Protein AF-A0A2N2JSJ0-F1 (afdb_monomer_lite)

Radius of gyration: 14.92 Å; chains: 1; bounding box: 38×20×43 Å

pLDDT: mean 91.21, std 7.81, range [44.56, 97.75]

Secondary structure (DSSP, 8-state):
--HHHHHHHHHHHHHHHHHHHHHHHHTT-HHHHHHHHHHHHHHHHHHHHHHHHHHTT-GGG--HHHHHHHHHHHHHHHHHHHHHHHHHH-

Sequence (90 aa):
PGGIAGFLLLHFPLLFFILYGLTLVSNQSPVGLIFSLLLCCGGLFAFSIHTYFLKKGRMEFNQPVSKYILKAILLVSVVQLSATIYMLVI

Structure (mmCIF, N/CA/C/O backbone):
data_AF-A0A2N2JSJ0-F1
#
_entry.id   AF-A0A2N2JSJ0-F1
#
loop_
_atom_site.group_PDB
_atom_site.id
_atom_site.type_symbol
_atom_site.label_atom_id
_atom_site.label_alt_id
_atom_site.label_comp_id
_atom_site.label_asym_id
_atom_site.label_entity_id
_atom_site.label_seq_id
_atom_site.pdbx_PDB_ins_code
_atom_site.Cartn_x
_atom_site.Cartn_y
_atom_site.Cartn_z
_atom_site.occupancy
_atom_site.B_iso_or_equiv
_atom_site.auth_seq_id
_atom_site.auth_comp_id
_atom_site.auth_asym_id
_atom_site.auth_atom_id
_atom_site.pdbx_PDB_model_num
ATOM 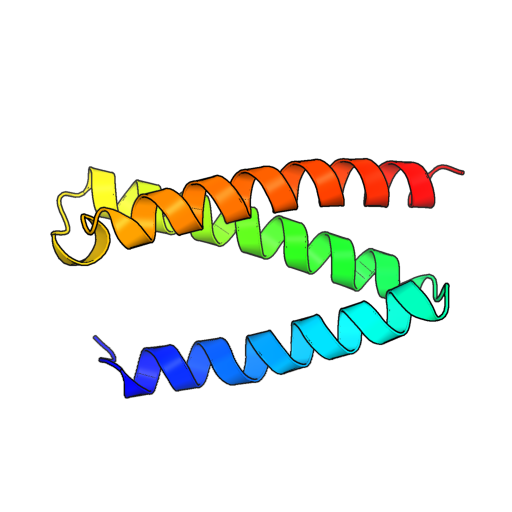1 N N . PRO A 1 1 ? 5.795 -10.999 -18.351 1.00 44.56 1 PRO A N 1
ATOM 2 C CA . PRO A 1 1 ? 4.976 -11.356 -19.534 1.00 44.56 1 PRO A CA 1
ATOM 3 C C . PRO A 1 1 ? 3.477 -11.321 -19.194 1.00 44.56 1 PRO A C 1
ATOM 5 O O . PRO A 1 1 ? 3.022 -12.094 -18.360 1.00 44.56 1 PRO A O 1
ATOM 8 N N . GLY A 1 2 ? 2.745 -10.371 -19.778 1.00 58.38 2 GLY A N 1
ATOM 9 C CA . GLY A 1 2 ? 1.315 -10.152 -19.512 1.00 58.38 2 GLY A CA 1
ATOM 10 C C . GLY A 1 2 ? 0.753 -8.902 -20.198 1.00 58.38 2 GLY A C 1
ATOM 11 O O . GLY A 1 2 ? -0.450 -8.815 -20.418 1.00 58.38 2 GLY A O 1
ATOM 12 N N . GLY A 1 3 ? 1.620 -7.959 -20.591 1.00 73.75 3 GLY A N 1
ATOM 13 C CA . GLY A 1 3 ? 1.207 -6.735 -21.279 1.00 73.75 3 GLY A CA 1
ATOM 14 C C . GLY A 1 3 ? 0.162 -5.941 -20.487 1.00 73.75 3 GLY A C 1
ATOM 15 O O . GLY A 1 3 ? 0.010 -6.113 -19.277 1.00 73.75 3 GLY A O 1
ATOM 16 N N . ILE A 1 4 ? -0.585 -5.087 -21.184 1.00 80.12 4 ILE A N 1
ATOM 17 C CA . ILE A 1 4 ? -1.668 -4.294 -20.584 1.00 80.12 4 ILE A CA 1
ATOM 18 C C . ILE A 1 4 ? -2.792 -5.209 -20.066 1.00 80.12 4 ILE A C 1
ATOM 20 O O . ILE A 1 4 ? -3.336 -4.964 -18.995 1.00 80.12 4 ILE A O 1
ATOM 24 N N . ALA A 1 5 ? -3.102 -6.301 -20.772 1.00 84.56 5 ALA A N 1
ATOM 25 C CA . ALA A 1 5 ? -4.186 -7.212 -20.401 1.00 84.56 5 ALA A CA 1
ATOM 26 C C . ALA A 1 5 ? -3.948 -7.900 -19.046 1.00 84.56 5 ALA A C 1
ATOM 28 O O . ALA A 1 5 ? -4.819 -7.870 -18.183 1.00 84.56 5 ALA A O 1
ATOM 29 N N . GLY A 1 6 ? -2.756 -8.462 -18.822 1.00 83.19 6 GLY A N 1
ATOM 30 C CA . GLY A 1 6 ? -2.394 -9.089 -17.548 1.00 83.19 6 GLY A CA 1
ATOM 31 C C . GLY A 1 6 ? -2.295 -8.081 -16.403 1.00 83.19 6 GLY A C 1
ATOM 32 O O . GLY A 1 6 ? -2.690 -8.389 -15.281 1.00 83.19 6 GLY A O 1
ATOM 33 N N . PHE A 1 7 ? -1.834 -6.858 -16.689 1.00 83.50 7 PHE A N 1
ATOM 34 C CA . PHE A 1 7 ? -1.866 -5.764 -15.719 1.00 83.50 7 PHE A CA 1
ATOM 35 C C . PHE A 1 7 ? -3.305 -5.471 -15.280 1.00 83.50 7 PHE A C 1
ATOM 37 O O . PHE A 1 7 ? -3.597 -5.512 -14.087 1.00 83.50 7 PHE A O 1
ATOM 44 N N . LEU A 1 8 ? -4.218 -5.243 -16.224 1.00 87.38 8 LEU A N 1
ATOM 45 C CA . LEU A 1 8 ? -5.618 -4.942 -15.921 1.00 87.38 8 LEU A CA 1
ATOM 46 C C . LEU A 1 8 ? -6.315 -6.110 -15.216 1.00 87.38 8 LEU A C 1
ATOM 48 O O . LEU A 1 8 ? -7.020 -5.887 -14.237 1.00 87.38 8 LEU A O 1
ATOM 52 N N . LEU A 1 9 ? -6.069 -7.348 -15.649 1.00 91.25 9 LEU A N 1
ATOM 53 C CA . LEU A 1 9 ? -6.668 -8.544 -15.053 1.00 91.25 9 LEU A CA 1
ATOM 54 C C . LEU A 1 9 ? -6.276 -8.722 -13.581 1.00 91.25 9 LEU A C 1
ATOM 56 O O . LEU A 1 9 ? -7.085 -9.200 -12.795 1.00 91.25 9 LEU A O 1
ATOM 60 N N . LEU A 1 10 ? -5.071 -8.296 -13.191 1.00 87.00 10 LEU A N 1
ATOM 61 C CA . LEU A 1 10 ? -4.650 -8.280 -11.790 1.00 87.00 10 LEU A CA 1
ATOM 62 C C . LEU A 1 10 ? -5.242 -7.085 -11.020 1.00 87.00 10 LEU A C 1
ATOM 64 O O . LEU A 1 10 ? -5.682 -7.231 -9.881 1.00 87.00 10 LEU A O 1
ATOM 68 N N . HIS A 1 11 ? -5.247 -5.895 -11.626 1.00 88.75 11 HIS A N 1
ATOM 69 C CA . HIS A 1 11 ? -5.575 -4.654 -10.918 1.00 88.75 11 HIS A CA 1
ATOM 70 C C . HIS A 1 11 ? -7.078 -4.411 -10.768 1.00 88.75 11 HIS A C 1
ATOM 72 O O . HIS A 1 11 ? -7.482 -3.849 -9.756 1.00 88.75 11 HIS A O 1
ATOM 78 N N . PHE A 1 12 ? -7.920 -4.835 -11.714 1.00 93.31 12 PHE A N 1
ATOM 79 C CA . PHE A 1 12 ? -9.372 -4.653 -11.599 1.00 93.31 12 PHE A CA 1
ATOM 80 C C . PHE A 1 12 ? -9.968 -5.396 -10.394 1.00 93.31 12 PHE A C 1
ATOM 82 O O . PHE A 1 12 ? -10.640 -4.750 -9.591 1.00 93.31 12 PHE A O 1
ATOM 89 N N . PRO A 1 13 ? -9.710 -6.703 -10.188 1.00 94.00 13 PRO A N 1
ATOM 90 C CA . PRO A 1 13 ? -10.161 -7.395 -8.981 1.00 94.00 13 PRO A CA 1
ATOM 91 C C . PRO A 1 13 ? -9.624 -6.747 -7.703 1.00 94.00 13 PRO A C 1
ATOM 93 O O . PRO A 1 13 ? -10.360 -6.601 -6.729 1.00 94.00 13 PRO A O 1
ATOM 96 N N . LEU A 1 14 ? -8.362 -6.304 -7.721 1.00 93.12 14 LEU A N 1
ATOM 97 C CA . LEU A 1 14 ? -7.753 -5.614 -6.588 1.00 93.12 14 LEU A CA 1
ATOM 98 C C . LEU A 1 14 ? -8.455 -4.282 -6.285 1.00 93.12 14 LEU A C 1
ATOM 10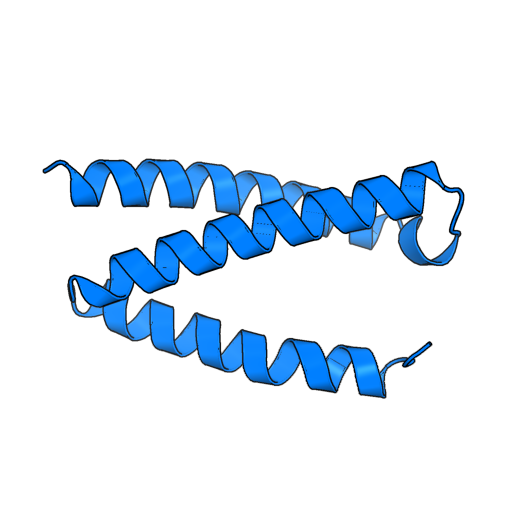0 O O . LEU A 1 14 ? -8.680 -3.963 -5.123 1.00 93.12 14 LEU A O 1
ATOM 104 N N . LEU A 1 15 ? -8.857 -3.529 -7.310 1.00 94.00 15 LEU A N 1
ATOM 105 C CA . LEU A 1 15 ? -9.629 -2.298 -7.152 1.00 94.00 15 LEU A CA 1
ATOM 106 C C . LEU A 1 15 ? -10.965 -2.574 -6.449 1.00 94.00 15 LEU A C 1
ATOM 108 O O . LEU A 1 15 ? -11.292 -1.894 -5.480 1.00 94.00 15 LEU A O 1
ATOM 112 N N . PHE A 1 16 ? -11.712 -3.596 -6.877 1.00 94.88 16 PHE A N 1
ATOM 113 C CA . PHE A 1 16 ? -12.960 -3.981 -6.208 1.00 94.88 16 PHE A CA 1
ATOM 114 C C . PHE A 1 16 ? -12.729 -4.434 -4.765 1.00 94.88 16 PHE A C 1
ATOM 116 O O . PHE A 1 16 ? -13.492 -4.054 -3.879 1.00 94.88 16 PHE A O 1
ATOM 123 N N . PHE A 1 17 ? -11.653 -5.182 -4.510 1.00 94.62 17 PHE A N 1
ATOM 124 C CA . PHE A 1 17 ? -11.256 -5.572 -3.159 1.00 94.62 17 PHE A CA 1
ATOM 125 C C . PHE A 1 17 ? -10.998 -4.350 -2.261 1.00 94.62 17 PHE A C 1
ATOM 127 O O . PHE A 1 17 ? -11.486 -4.299 -1.133 1.00 94.62 17 PHE A O 1
ATOM 134 N N . ILE A 1 18 ? -10.288 -3.339 -2.775 1.00 95.38 18 ILE A N 1
ATOM 135 C CA . ILE A 1 18 ? -10.005 -2.085 -2.060 1.00 95.38 18 ILE A CA 1
ATOM 136 C C . ILE A 1 18 ? -11.295 -1.315 -1.772 1.00 95.38 18 ILE A C 1
ATOM 138 O O . ILE A 1 18 ? -11.510 -0.882 -0.641 1.00 95.38 18 ILE A O 1
ATOM 142 N N . LEU A 1 19 ? -12.167 -1.163 -2.772 1.00 96.50 19 LEU A N 1
ATOM 143 C CA . LEU A 1 19 ? -13.434 -0.444 -2.619 1.00 96.50 19 LEU A CA 1
ATOM 144 C C . LEU A 1 19 ? -14.361 -1.137 -1.618 1.00 96.50 19 LEU A C 1
ATOM 146 O O . LEU A 1 19 ? -14.969 -0.474 -0.783 1.00 96.50 19 LEU A O 1
ATOM 150 N N . TYR A 1 20 ? -14.431 -2.466 -1.644 1.00 96.94 20 TYR A N 1
ATOM 151 C CA . TYR A 1 20 ? -15.186 -3.219 -0.650 1.00 96.94 20 TYR A CA 1
ATOM 152 C C . TYR A 1 20 ? -14.612 -3.027 0.761 1.00 96.94 20 TYR A C 1
ATOM 154 O O . TYR A 1 20 ? -15.355 -2.693 1.686 1.00 96.94 20 TYR A O 1
ATOM 162 N N . GLY A 1 21 ? -13.289 -3.129 0.922 1.00 96.12 21 GLY A N 1
ATOM 163 C CA . GLY A 1 21 ? -12.616 -2.838 2.190 1.00 96.12 21 GLY A CA 1
ATOM 164 C C . GLY A 1 21 ? -12.930 -1.433 2.718 1.00 96.12 21 GLY A C 1
ATOM 165 O O . GLY A 1 21 ? -13.236 -1.279 3.899 1.00 96.12 21 GLY A O 1
ATOM 166 N N . LEU A 1 22 ? -12.954 -0.425 1.840 1.00 96.25 22 LEU A N 1
ATOM 167 C CA . LEU A 1 22 ? -13.343 0.945 2.188 1.00 96.25 22 LEU A CA 1
ATOM 168 C C . LEU A 1 22 ? -14.768 1.013 2.757 1.00 96.25 22 LEU A C 1
ATOM 170 O O . LEU A 1 22 ? -14.976 1.673 3.774 1.00 96.25 22 LEU A O 1
ATOM 174 N N . THR A 1 23 ? -15.740 0.317 2.156 1.00 97.62 23 THR A N 1
ATOM 175 C CA . THR A 1 23 ? -17.116 0.297 2.690 1.00 97.62 23 THR A CA 1
ATOM 176 C C . THR A 1 23 ? -17.186 -0.316 4.091 1.00 97.62 23 THR A C 1
ATOM 178 O O . THR A 1 23 ? -17.888 0.208 4.954 1.00 97.62 23 THR A O 1
ATOM 181 N N . LEU A 1 24 ? -16.410 -1.372 4.361 1.00 96.25 24 LEU A N 1
ATOM 182 C CA . LEU A 1 24 ? -16.358 -2.011 5.680 1.00 96.25 24 LEU A CA 1
ATOM 183 C C . LEU A 1 24 ? -15.739 -1.097 6.741 1.00 96.25 24 LEU A C 1
ATOM 185 O O . LEU A 1 24 ? -16.269 -1.010 7.848 1.00 96.25 24 LEU A O 1
ATOM 189 N N . VAL A 1 25 ? -14.652 -0.399 6.398 1.00 95.75 25 VAL A N 1
ATOM 190 C CA . VAL A 1 25 ? -14.017 0.589 7.286 1.00 95.75 25 VAL A CA 1
ATOM 191 C C . VAL A 1 25 ? -14.968 1.755 7.558 1.00 95.75 25 VAL A C 1
ATOM 193 O O . VAL A 1 25 ? -15.130 2.154 8.708 1.00 95.75 25 VAL A O 1
ATOM 196 N N . SER A 1 26 ? -15.652 2.263 6.528 1.00 95.88 26 SER A N 1
ATOM 197 C CA . SER A 1 26 ? -16.618 3.361 6.672 1.00 95.88 26 SER A CA 1
ATOM 198 C C . SER A 1 26 ? -17.807 2.994 7.561 1.00 95.88 26 SER A C 1
ATOM 200 O O . SER A 1 26 ? -18.329 3.854 8.263 1.00 95.88 26 SER A O 1
ATOM 202 N N . ASN A 1 27 ? -18.225 1.728 7.550 1.00 95.38 27 ASN A N 1
ATOM 203 C CA . ASN A 1 27 ? -19.302 1.216 8.399 1.00 95.38 27 ASN A CA 1
ATOM 204 C C . ASN A 1 27 ? -18.828 0.817 9.808 1.00 95.38 27 ASN A C 1
ATOM 206 O O . ASN A 1 27 ? -19.586 0.184 10.537 1.00 95.38 27 ASN A O 1
ATOM 210 N N . GLN A 1 28 ? -17.583 1.140 10.186 1.00 91.31 28 GLN A N 1
ATOM 211 C CA . GLN A 1 28 ? -16.981 0.783 11.480 1.00 91.31 28 GLN A CA 1
ATOM 212 C C . GLN A 1 28 ? -17.001 -0.730 11.768 1.00 91.31 28 GLN A C 1
ATOM 214 O O . GLN A 1 28 ? -17.008 -1.166 12.918 1.00 91.31 28 GLN A O 1
ATOM 219 N N . SER A 1 29 ? -17.001 -1.560 10.720 1.00 93.50 29 SER A N 1
ATOM 220 C CA . SER A 1 29 ? -16.942 -3.009 10.883 1.00 93.50 29 SER A CA 1
ATOM 221 C C . SER A 1 29 ? -15.528 -3.431 11.300 1.00 93.50 29 SER A C 1
ATOM 223 O O . SER A 1 29 ? -14.565 -3.032 10.636 1.00 93.50 29 SER A O 1
ATOM 225 N N . PRO A 1 30 ? -15.362 -4.311 12.308 1.00 90.56 30 PRO A N 1
ATOM 226 C CA . PRO A 1 30 ? -14.041 -4.807 12.706 1.00 90.56 30 PRO A CA 1
ATOM 227 C C . PRO A 1 30 ? -13.337 -5.567 11.571 1.00 90.56 30 PRO A C 1
ATOM 229 O O . PRO A 1 30 ? -12.112 -5.547 11.461 1.00 90.56 30 PRO A O 1
ATOM 232 N N . VAL A 1 31 ? -14.104 -6.175 10.658 1.00 94.38 31 VAL A N 1
ATOM 233 C CA . VAL A 1 31 ? -13.566 -6.840 9.461 1.00 94.38 31 VAL A CA 1
ATOM 234 C C . VAL A 1 31 ? -12.900 -5.830 8.518 1.00 94.38 31 VAL A C 1
ATOM 236 O O . VAL A 1 31 ? -11.922 -6.165 7.851 1.00 94.38 31 VAL A O 1
ATOM 239 N N . GLY A 1 32 ? -13.359 -4.575 8.499 1.00 95.19 32 GLY A N 1
ATOM 240 C CA . GLY A 1 32 ? -12.748 -3.504 7.710 1.00 95.19 32 GLY A CA 1
ATOM 241 C C . GLY A 1 32 ? -11.286 -3.253 8.083 1.00 95.19 32 GLY A C 1
ATOM 242 O O . GLY A 1 32 ? -10.459 -3.031 7.200 1.00 95.19 32 GLY A O 1
ATOM 243 N N . LEU A 1 33 ? -10.929 -3.384 9.364 1.00 94.44 33 LEU A N 1
ATOM 244 C CA . LEU A 1 33 ? -9.544 -3.231 9.822 1.00 94.44 33 LEU A CA 1
ATOM 245 C C . LEU A 1 33 ? -8.644 -4.363 9.306 1.00 94.44 33 LEU A C 1
ATOM 247 O O . LEU A 1 33 ? -7.497 -4.112 8.941 1.00 94.44 33 LEU A O 1
ATOM 251 N N . ILE A 1 34 ? -9.172 -5.584 9.169 1.00 95.31 34 ILE A N 1
ATOM 252 C CA . ILE A 1 34 ? -8.446 -6.707 8.551 1.00 95.31 34 ILE A CA 1
ATOM 253 C C . ILE A 1 34 ? -8.169 -6.411 7.072 1.00 95.31 34 ILE A C 1
ATOM 255 O O . ILE A 1 34 ? -7.040 -6.575 6.609 1.00 95.31 34 ILE A O 1
ATOM 259 N N . PHE A 1 35 ? -9.168 -5.922 6.331 1.00 96.19 35 PHE A N 1
ATOM 260 C CA . PHE A 1 35 ? -8.982 -5.494 4.938 1.00 96.19 35 PHE A CA 1
ATOM 261 C C . PHE A 1 35 ? -7.965 -4.355 4.825 1.00 96.19 35 PHE A C 1
ATOM 263 O O . PHE A 1 35 ? -7.126 -4.371 3.924 1.00 96.19 35 PHE A O 1
ATOM 270 N N . SER A 1 36 ? -7.997 -3.402 5.760 1.00 95.50 36 SER A N 1
ATOM 271 C CA . SER A 1 36 ? -7.020 -2.316 5.831 1.00 95.50 36 SER A CA 1
ATOM 272 C C . SER A 1 36 ? -5.595 -2.845 6.035 1.00 95.50 36 SER A C 1
ATOM 274 O O . SER A 1 36 ? -4.694 -2.458 5.292 1.00 95.50 36 SER A O 1
ATOM 276 N N . LEU A 1 37 ? -5.387 -3.791 6.960 1.00 95.75 37 LEU A N 1
ATOM 277 C CA . LEU A 1 37 ? -4.085 -4.441 7.164 1.00 95.75 37 LEU A CA 1
ATOM 278 C C . LEU A 1 37 ? -3.602 -5.163 5.902 1.00 95.75 37 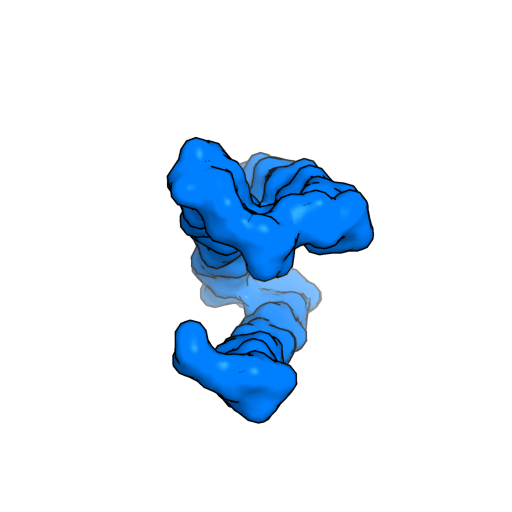LEU A C 1
ATOM 280 O O . LEU A 1 37 ? -2.451 -4.991 5.498 1.00 95.75 37 LEU A O 1
ATOM 284 N N . LEU A 1 38 ? -4.477 -5.942 5.259 1.00 96.31 38 LEU A N 1
ATOM 285 C CA . LEU A 1 38 ? -4.147 -6.646 4.018 1.00 96.31 38 LEU A CA 1
ATOM 286 C C . LEU A 1 38 ? -3.743 -5.672 2.908 1.00 96.31 38 LEU A C 1
ATOM 288 O O . LEU A 1 38 ? -2.763 -5.925 2.207 1.00 96.31 38 LEU A O 1
ATOM 292 N N . LEU A 1 39 ? -4.448 -4.546 2.775 1.00 95.75 39 LEU A N 1
ATOM 293 C CA . LEU A 1 39 ? -4.125 -3.516 1.791 1.00 95.75 39 LEU A CA 1
ATOM 294 C C . LEU A 1 39 ? -2.760 -2.872 2.064 1.00 95.75 39 LEU A C 1
ATOM 296 O O . LEU A 1 39 ? -1.950 -2.762 1.142 1.00 95.75 39 LEU A O 1
ATOM 300 N N . CYS A 1 40 ? -2.461 -2.517 3.317 1.00 96.12 40 CYS A N 1
ATOM 301 C CA . CYS A 1 40 ? -1.149 -1.987 3.698 1.00 96.12 40 CYS A CA 1
ATOM 302 C C . CYS A 1 40 ? -0.027 -2.984 3.385 1.00 96.12 40 CYS A C 1
ATOM 304 O O . CYS A 1 40 ? 0.972 -2.622 2.760 1.00 96.12 40 CYS A O 1
ATOM 306 N N . CYS A 1 41 ? -0.204 -4.253 3.759 1.00 95.75 41 CYS A N 1
ATOM 307 C CA . CYS A 1 41 ? 0.744 -5.320 3.439 1.00 95.75 41 CYS A CA 1
ATOM 308 C C . CYS A 1 41 ? 0.925 -5.481 1.924 1.00 95.75 41 CYS A C 1
ATOM 310 O O . CYS A 1 41 ? 2.054 -5.616 1.452 1.00 95.75 41 CYS A O 1
ATOM 312 N N . GLY A 1 42 ? -0.161 -5.403 1.151 1.00 94.75 42 GLY A N 1
ATOM 313 C CA . GLY A 1 42 ? -0.128 -5.421 -0.310 1.00 94.75 42 GLY A CA 1
ATOM 314 C C . GLY A 1 42 ? 0.678 -4.261 -0.900 1.00 94.75 42 GLY A C 1
ATOM 315 O O . GLY A 1 42 ? 1.498 -4.477 -1.794 1.00 94.75 42 GLY A O 1
ATOM 316 N N . GLY A 1 43 ? 0.522 -3.046 -0.368 1.00 94.25 43 GLY A N 1
ATOM 317 C CA . GLY A 1 43 ? 1.302 -1.874 -0.774 1.00 94.25 43 GLY A CA 1
ATOM 318 C C . GLY A 1 43 ? 2.800 -2.014 -0.476 1.00 94.25 43 GLY A C 1
ATOM 319 O O . GLY A 1 43 ? 3.634 -1.762 -1.352 1.00 94.25 43 GLY A O 1
ATOM 320 N N . LEU A 1 44 ? 3.159 -2.499 0.719 1.00 95.00 44 LEU A N 1
ATOM 321 C CA . LEU A 1 44 ? 4.553 -2.789 1.096 1.00 95.00 44 LEU A CA 1
ATOM 322 C C . LEU A 1 44 ? 5.171 -3.888 0.225 1.00 95.00 44 LEU A C 1
ATOM 324 O O . LEU A 1 44 ? 6.327 -3.788 -0.203 1.00 95.00 44 LEU A O 1
ATOM 328 N N . PHE A 1 45 ? 4.397 -4.929 -0.072 1.00 94.94 45 PHE A N 1
ATOM 329 C CA . PHE A 1 45 ? 4.804 -6.013 -0.956 1.00 94.94 45 PHE A CA 1
ATOM 330 C C . PHE A 1 45 ? 5.040 -5.513 -2.385 1.00 94.94 45 PHE A C 1
ATOM 332 O O . PHE A 1 45 ? 6.088 -5.799 -2.971 1.00 94.94 45 PHE A O 1
ATOM 339 N N . ALA A 1 46 ? 4.128 -4.698 -2.922 1.00 91.75 46 ALA A N 1
ATOM 340 C CA . ALA A 1 46 ? 4.276 -4.086 -4.238 1.00 91.75 46 ALA A CA 1
ATOM 341 C C . ALA A 1 46 ? 5.545 -3.224 -4.309 1.00 91.75 46 ALA A C 1
ATOM 343 O O . ALA A 1 46 ? 6.339 -3.395 -5.240 1.00 91.75 46 ALA A O 1
ATOM 344 N N . PHE A 1 47 ? 5.786 -2.372 -3.304 1.00 93.69 47 PHE A N 1
ATOM 345 C CA . PHE A 1 47 ? 7.019 -1.586 -3.189 1.00 93.69 47 PHE A CA 1
ATOM 346 C C . PHE A 1 47 ? 8.269 -2.475 -3.198 1.00 93.69 47 PHE A C 1
ATOM 348 O O . PHE A 1 47 ? 9.223 -2.210 -3.937 1.00 93.69 47 PHE A O 1
ATOM 355 N N . SER A 1 48 ? 8.255 -3.556 -2.419 1.00 93.81 48 SER A N 1
ATOM 356 C CA . SER A 1 48 ? 9.392 -4.470 -2.277 1.00 93.81 48 SER A CA 1
ATOM 357 C C . SER A 1 48 ? 9.715 -5.197 -3.582 1.00 93.81 48 SER A C 1
ATOM 359 O O . SER A 1 48 ? 10.868 -5.195 -4.014 1.00 93.81 48 SER A O 1
ATOM 361 N N . ILE A 1 49 ? 8.707 -5.756 -4.259 1.00 91.88 49 ILE A N 1
ATOM 362 C CA . ILE A 1 49 ? 8.893 -6.461 -5.534 1.00 91.88 49 ILE A CA 1
ATOM 363 C C . ILE A 1 49 ? 9.377 -5.516 -6.635 1.00 91.88 49 ILE A C 1
ATOM 365 O O . ILE A 1 49 ? 10.314 -5.852 -7.363 1.00 91.88 49 ILE A O 1
ATOM 369 N N . HIS A 1 50 ? 8.785 -4.327 -6.752 1.00 89.69 50 HIS A N 1
ATOM 370 C CA . HIS A 1 50 ? 9.203 -3.356 -7.767 1.00 89.69 50 HIS A CA 1
ATOM 371 C C . HIS A 1 50 ? 10.637 -2.888 -7.514 1.00 89.69 50 HIS A C 1
ATOM 373 O O . HIS A 1 50 ? 11.442 -2.833 -8.443 1.00 89.69 50 HIS A O 1
ATOM 379 N N . THR A 1 51 ? 10.995 -2.634 -6.253 1.00 89.94 51 THR A N 1
ATOM 380 C CA . THR A 1 51 ? 12.367 -2.276 -5.872 1.00 89.94 51 THR A CA 1
ATOM 381 C C . THR A 1 51 ? 13.347 -3.414 -6.161 1.00 89.94 51 THR A C 1
ATOM 383 O O . THR A 1 51 ? 14.443 -3.165 -6.663 1.00 89.94 51 THR A O 1
ATOM 386 N N . TYR A 1 52 ? 12.966 -4.666 -5.897 1.00 92.25 52 TYR A N 1
ATOM 387 C CA . TYR A 1 52 ? 13.779 -5.840 -6.219 1.00 92.25 52 TYR A CA 1
ATOM 388 C C . TYR A 1 52 ? 14.036 -5.963 -7.729 1.00 92.25 52 TYR A C 1
ATOM 390 O O . TYR A 1 52 ? 15.186 -6.104 -8.151 1.00 92.25 52 TYR A O 1
ATOM 398 N N . PHE A 1 53 ? 12.999 -5.853 -8.565 1.00 89.25 53 PHE A N 1
ATOM 399 C CA . PHE A 1 53 ? 13.161 -5.932 -10.021 1.00 89.25 53 PHE A CA 1
ATOM 400 C C . PHE A 1 53 ? 13.912 -4.738 -10.612 1.00 89.25 53 PHE A C 1
ATOM 402 O O . PHE A 1 53 ? 14.696 -4.927 -11.547 1.00 89.25 53 PHE A O 1
ATOM 409 N N . LEU A 1 54 ? 13.744 -3.545 -10.039 1.00 88.38 54 LEU A N 1
ATOM 410 C CA . LEU A 1 54 ? 14.519 -2.364 -10.406 1.00 88.38 54 LEU A CA 1
ATOM 411 C C . LEU A 1 54 ? 16.011 -2.565 -10.105 1.00 88.38 54 LEU A C 1
ATOM 413 O O . LEU A 1 54 ? 16.845 -2.315 -10.971 1.00 88.38 54 LEU A O 1
ATOM 417 N N . LYS A 1 55 ? 16.353 -3.089 -8.918 1.00 89.19 55 LYS A N 1
ATOM 418 C CA . LYS A 1 55 ? 17.742 -3.431 -8.550 1.00 89.19 55 LYS A CA 1
ATOM 419 C C . LYS A 1 55 ? 18.346 -4.506 -9.456 1.00 89.19 55 LYS A C 1
ATOM 421 O O . LYS A 1 55 ? 19.545 -4.484 -9.702 1.00 89.19 55 LYS A O 1
ATOM 426 N N . LYS A 1 56 ? 17.524 -5.412 -9.993 1.00 90.88 56 LYS A N 1
ATOM 427 C CA . LYS A 1 56 ? 17.937 -6.429 -10.977 1.00 90.88 56 LYS A CA 1
ATOM 428 C C . LYS A 1 56 ? 18.145 -5.862 -12.395 1.00 90.88 56 LYS A C 1
ATOM 430 O O . LYS A 1 56 ? 18.439 -6.623 -13.309 1.00 90.88 56 LYS A O 1
ATOM 435 N N . GLY A 1 57 ? 17.978 -4.552 -12.597 1.00 86.50 57 GLY A N 1
ATOM 436 C CA . GLY A 1 57 ? 18.224 -3.883 -13.878 1.00 86.50 57 GLY A CA 1
ATOM 437 C C . GLY A 1 57 ? 17.099 -4.038 -14.904 1.00 86.50 57 GLY A C 1
ATOM 438 O O . GLY A 1 57 ? 17.316 -3.803 -16.091 1.00 86.50 57 GLY A O 1
ATOM 439 N N . ARG A 1 58 ? 15.885 -4.434 -14.491 1.00 83.69 58 ARG A N 1
ATOM 440 C CA . ARG A 1 58 ? 14.751 -4.546 -15.421 1.00 83.69 58 ARG A CA 1
ATOM 441 C C . ARG A 1 58 ? 14.219 -3.163 -15.786 1.00 83.69 58 ARG A C 1
ATOM 443 O O . ARG A 1 58 ? 13.553 -2.512 -14.983 1.00 83.69 58 ARG A O 1
ATOM 450 N N . MET A 1 59 ? 14.472 -2.748 -17.025 1.00 81.44 59 MET A N 1
ATOM 451 C CA . MET A 1 59 ? 14.088 -1.434 -17.563 1.00 81.44 59 MET A CA 1
ATOM 452 C C . MET A 1 59 ? 12.577 -1.158 -17.499 1.00 81.44 59 MET A C 1
ATOM 454 O O . MET A 1 59 ? 12.180 -0.008 -17.331 1.00 81.44 59 MET A O 1
ATOM 458 N N . GLU A 1 60 ? 11.743 -2.203 -17.543 1.00 79.81 60 GLU A N 1
ATOM 459 C CA . GLU A 1 60 ? 10.278 -2.122 -17.399 1.00 79.81 60 GLU A CA 1
ATOM 460 C C . GLU A 1 60 ? 9.841 -1.400 -16.108 1.00 79.81 60 GLU A C 1
ATOM 462 O O . GLU A 1 60 ? 8.806 -0.740 -16.083 1.00 79.81 60 GLU A O 1
ATOM 467 N N . PHE A 1 61 ? 10.657 -1.466 -15.050 1.00 80.00 61 PH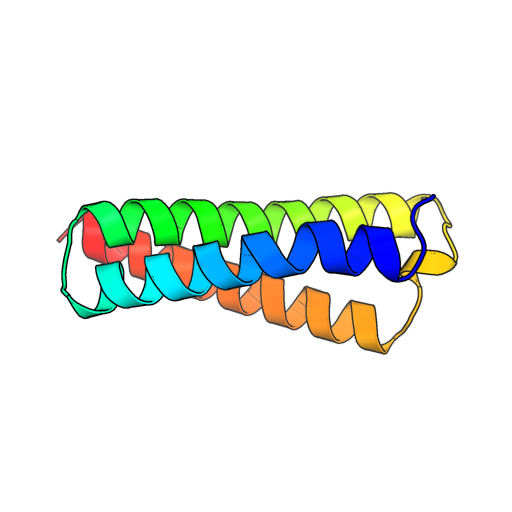E A N 1
ATOM 468 C CA . PHE A 1 61 ? 10.369 -0.894 -13.730 1.00 80.00 61 PHE A CA 1
ATOM 469 C C . PHE A 1 61 ? 11.050 0.466 -13.492 1.00 80.00 61 PHE A C 1
ATOM 471 O O . PHE A 1 61 ? 10.931 1.041 -12.411 1.00 80.00 61 PHE A O 1
ATOM 478 N N . ASN A 1 62 ? 11.785 0.999 -14.475 1.00 85.94 62 ASN A N 1
ATOM 479 C CA . ASN A 1 62 ? 12.605 2.207 -14.311 1.00 85.94 62 ASN A CA 1
ATOM 480 C C . ASN A 1 62 ? 11.873 3.514 -14.677 1.00 85.94 62 ASN A C 1
ATOM 482 O O . ASN A 1 62 ? 12.469 4.590 -14.647 1.00 85.94 62 ASN A O 1
ATOM 486 N N . GLN A 1 63 ? 10.580 3.443 -14.995 1.00 88.12 63 GLN A N 1
ATOM 487 C CA . GLN A 1 63 ? 9.797 4.614 -15.385 1.00 88.12 63 GLN A CA 1
ATOM 488 C C . GLN A 1 63 ? 9.666 5.620 -14.221 1.00 88.12 63 GLN A C 1
ATOM 490 O O . GLN A 1 63 ? 9.279 5.221 -13.117 1.00 88.12 63 GLN A O 1
ATOM 495 N N . PRO A 1 64 ? 9.935 6.925 -14.435 1.00 87.94 64 PRO A N 1
ATOM 496 C CA . PRO A 1 64 ? 9.893 7.925 -13.368 1.00 87.94 64 PRO A CA 1
ATOM 497 C C . PRO A 1 64 ? 8.522 7.998 -12.690 1.00 87.94 64 PRO A C 1
ATOM 499 O O . PRO A 1 64 ? 8.448 8.005 -11.463 1.00 87.94 64 PRO A O 1
ATOM 502 N N . VAL A 1 65 ? 7.439 7.956 -13.474 1.00 89.38 65 VAL A N 1
ATOM 503 C CA . VAL A 1 65 ? 6.057 7.963 -12.964 1.00 89.38 65 VAL A CA 1
ATOM 504 C C . VAL A 1 65 ? 5.803 6.785 -12.019 1.00 89.38 65 VAL A C 1
ATOM 506 O O . VAL A 1 65 ? 5.273 6.979 -10.928 1.00 89.38 65 VAL A O 1
ATOM 509 N N . SER A 1 66 ? 6.251 5.578 -12.383 1.00 87.31 66 SER A N 1
ATOM 510 C CA . SER A 1 66 ? 6.105 4.394 -11.526 1.00 87.31 66 SER A CA 1
ATOM 511 C C . SER A 1 66 ? 6.812 4.587 -10.183 1.00 87.31 66 SER A C 1
ATOM 513 O O . SER A 1 66 ? 6.233 4.281 -9.145 1.00 87.31 66 SER A O 1
ATOM 515 N N . LYS A 1 67 ? 8.011 5.185 -10.163 1.00 89.00 67 LYS A N 1
ATOM 516 C CA . LYS A 1 67 ? 8.742 5.459 -8.913 1.00 89.00 67 LYS A CA 1
ATOM 517 C C . LYS A 1 67 ? 8.002 6.439 -8.002 1.00 89.00 67 LYS A C 1
ATOM 519 O O . LYS A 1 67 ? 8.005 6.240 -6.789 1.00 89.00 67 LYS A O 1
ATOM 524 N N . TYR A 1 68 ? 7.386 7.484 -8.559 1.00 93.88 68 TYR A N 1
ATOM 525 C CA . TYR A 1 68 ? 6.578 8.424 -7.773 1.00 93.88 68 TYR A CA 1
ATOM 526 C C . TYR A 1 68 ? 5.343 7.746 -7.186 1.00 93.88 68 TYR A C 1
ATOM 528 O O . TYR A 1 68 ? 5.108 7.864 -5.984 1.00 93.88 68 TYR A O 1
ATOM 536 N N . ILE A 1 69 ? 4.615 6.977 -8.000 1.00 92.19 69 ILE A N 1
ATOM 537 C CA . ILE A 1 69 ? 3.455 6.200 -7.545 1.00 92.19 69 ILE A CA 1
ATOM 538 C C . ILE A 1 69 ? 3.867 5.235 -6.429 1.00 92.19 69 ILE A C 1
ATOM 540 O O . ILE A 1 69 ? 3.218 5.184 -5.391 1.00 92.19 69 ILE A O 1
ATOM 544 N N . LEU A 1 70 ? 4.983 4.523 -6.588 1.00 92.50 70 LEU A N 1
ATOM 545 C CA . LEU A 1 70 ? 5.457 3.552 -5.604 1.00 92.50 70 LEU A CA 1
ATOM 546 C C . LEU A 1 70 ? 5.820 4.209 -4.262 1.00 92.50 70 LEU A C 1
ATOM 548 O O . LEU A 1 70 ? 5.497 3.671 -3.206 1.00 92.50 70 LEU A O 1
ATOM 552 N N . LYS A 1 71 ? 6.457 5.388 -4.292 1.00 93.94 71 LYS A N 1
ATOM 553 C CA . LYS A 1 71 ? 6.747 6.177 -3.082 1.00 93.94 71 LYS A CA 1
ATOM 554 C C . LYS A 1 71 ? 5.470 6.676 -2.407 1.00 93.94 71 LYS A C 1
ATOM 556 O O . LYS A 1 71 ? 5.380 6.619 -1.185 1.00 93.94 71 LYS A O 1
ATOM 561 N N . ALA A 1 72 ? 4.492 7.139 -3.186 1.00 95.69 72 ALA A N 1
ATOM 562 C CA . ALA A 1 72 ? 3.203 7.573 -2.659 1.00 95.69 72 ALA A CA 1
ATOM 563 C C . ALA A 1 72 ? 2.450 6.406 -2.002 1.00 95.69 72 ALA A C 1
ATOM 565 O O . ALA A 1 72 ? 2.005 6.534 -0.866 1.00 95.69 72 ALA A O 1
ATOM 566 N N . ILE A 1 73 ? 2.391 5.245 -2.665 1.00 94.69 73 ILE A N 1
ATOM 567 C CA . ILE A 1 73 ? 1.778 4.025 -2.119 1.00 94.69 73 ILE A CA 1
ATOM 568 C C . ILE A 1 73 ? 2.483 3.589 -0.835 1.00 94.69 73 ILE A C 1
ATOM 570 O O . ILE A 1 73 ? 1.805 3.241 0.128 1.00 94.69 73 ILE A O 1
ATOM 574 N N . LEU A 1 74 ? 3.818 3.632 -0.787 1.00 96.06 74 LEU A N 1
ATOM 575 C CA . LEU A 1 74 ? 4.572 3.318 0.428 1.00 96.06 74 LEU A CA 1
ATOM 576 C C . LEU A 1 74 ? 4.173 4.241 1.585 1.00 96.06 74 LEU A C 1
ATOM 578 O O . LEU A 1 74 ? 3.857 3.755 2.667 1.00 96.06 74 LEU A O 1
ATOM 582 N N . LEU A 1 75 ? 4.157 5.557 1.348 1.00 97.50 75 LEU A N 1
ATOM 583 C CA . LEU A 1 75 ? 3.785 6.547 2.359 1.00 97.50 75 LEU A CA 1
ATOM 584 C C . LEU A 1 75 ? 2.361 6.306 2.865 1.00 97.50 75 LEU A C 1
ATOM 586 O O . LEU A 1 75 ? 2.153 6.215 4.072 1.00 97.50 75 LEU A O 1
ATOM 590 N N . VAL A 1 76 ? 1.399 6.144 1.953 1.00 96.62 76 VAL A N 1
ATOM 591 C CA . VAL A 1 76 ? -0.000 5.865 2.304 1.00 96.62 76 VAL A CA 1
ATOM 592 C C . VAL A 1 76 ? -0.114 4.561 3.090 1.00 96.62 76 VAL A C 1
ATOM 594 O O . VAL A 1 76 ? -0.783 4.541 4.115 1.00 96.62 76 VAL A O 1
ATOM 597 N N . SER A 1 77 ? 0.591 3.503 2.681 1.00 96.31 77 SER A N 1
ATOM 598 C CA . SER A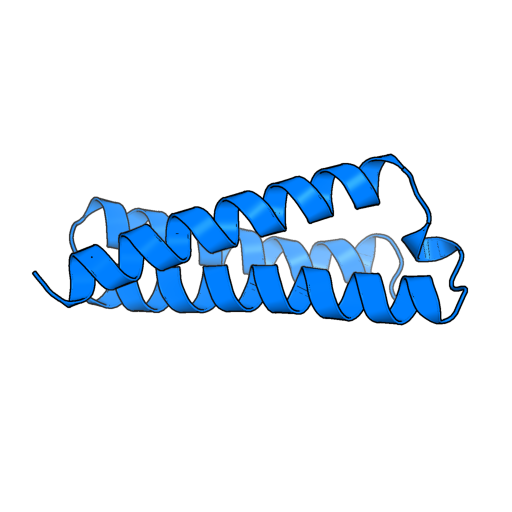 1 77 ? 0.562 2.203 3.368 1.00 96.31 77 SER A CA 1
ATOM 599 C C . SER A 1 77 ? 1.095 2.297 4.797 1.00 96.31 77 SER A C 1
ATOM 601 O O . SER A 1 77 ? 0.521 1.700 5.701 1.00 96.31 77 SER A O 1
ATOM 603 N N . VAL A 1 78 ? 2.167 3.061 5.028 1.00 97.19 78 VAL A N 1
ATOM 604 C CA . VAL A 1 78 ? 2.726 3.266 6.375 1.00 97.19 78 VAL A CA 1
ATOM 605 C C . VAL A 1 78 ? 1.768 4.072 7.249 1.00 97.19 78 VAL A C 1
ATOM 607 O O . VAL A 1 78 ? 1.509 3.687 8.387 1.00 97.19 78 VAL A O 1
ATOM 610 N N . VAL A 1 79 ? 1.207 5.164 6.724 1.00 97.75 79 VAL A N 1
ATOM 611 C CA . VAL A 1 79 ? 0.243 5.996 7.463 1.00 97.75 79 VAL A CA 1
ATOM 612 C C . VAL A 1 79 ? -1.017 5.196 7.799 1.00 97.75 79 VAL A C 1
ATOM 614 O O . VAL A 1 79 ? -1.447 5.177 8.952 1.00 97.75 79 VAL A O 1
ATOM 617 N N . GLN A 1 80 ? -1.578 4.489 6.818 1.00 96.62 80 GLN A N 1
ATOM 618 C CA . GLN A 1 80 ? -2.768 3.664 6.996 1.00 96.62 80 GLN A CA 1
ATOM 619 C C . GLN A 1 80 ? -2.511 2.501 7.963 1.00 96.62 80 GLN A C 1
ATOM 621 O O . GLN A 1 80 ? -3.378 2.203 8.782 1.00 96.62 80 GLN A O 1
ATOM 626 N N . LEU A 1 81 ? -1.332 1.868 7.929 1.00 96.81 81 LEU A N 1
ATOM 627 C CA . LEU A 1 81 ? -0.961 0.814 8.879 1.00 96.81 81 LEU A CA 1
ATOM 628 C C . LEU A 1 81 ? -0.941 1.345 10.315 1.00 96.81 81 LEU A C 1
ATOM 630 O O . LEU A 1 81 ? -1.569 0.748 11.184 1.00 96.81 81 LEU A O 1
ATOM 634 N N . SER A 1 82 ? -0.290 2.486 10.550 1.00 96.69 82 SER A N 1
ATOM 635 C CA . SER A 1 82 ? -0.249 3.126 11.871 1.00 96.69 82 SER A CA 1
ATOM 636 C C . SER A 1 82 ? -1.648 3.472 12.383 1.00 96.69 82 SER A C 1
ATOM 638 O O . SER A 1 82 ? -1.979 3.153 13.523 1.00 96.69 82 SER A O 1
ATOM 640 N N . ALA A 1 83 ? -2.496 4.059 11.531 1.00 96.06 83 ALA A N 1
ATOM 641 C CA . ALA A 1 83 ? -3.883 4.367 11.880 1.00 96.06 83 ALA A CA 1
ATOM 642 C C . ALA A 1 83 ? -4.701 3.099 12.181 1.00 96.06 83 ALA A C 1
ATOM 644 O O . ALA A 1 83 ? -5.465 3.063 13.140 1.00 96.06 83 ALA A O 1
ATOM 645 N N . THR A 1 84 ? -4.510 2.037 11.398 1.00 95.81 84 THR A N 1
ATOM 646 C CA . THR A 1 84 ? -5.225 0.765 11.586 1.00 95.81 84 THR A CA 1
ATOM 647 C C . THR A 1 84 ? -4.817 0.084 12.889 1.00 95.81 84 THR A C 1
ATOM 649 O O . THR A 1 84 ? -5.679 -0.402 13.608 1.00 95.81 84 THR A O 1
ATOM 652 N N . ILE A 1 85 ? -3.522 0.077 13.223 1.00 95.38 85 ILE A N 1
ATOM 653 C CA . ILE A 1 85 ? -3.025 -0.474 14.493 1.00 95.38 85 ILE A CA 1
ATOM 654 C C . ILE A 1 85 ? -3.586 0.319 15.673 1.00 95.38 85 ILE A C 1
ATOM 656 O O . ILE A 1 85 ? -4.049 -0.283 16.635 1.00 95.38 85 ILE A O 1
ATOM 660 N N . TYR A 1 86 ? -3.592 1.650 15.591 1.00 95.44 86 TYR A N 1
ATOM 661 C CA . TYR A 1 86 ? -4.171 2.500 16.631 1.00 95.44 86 TYR A CA 1
ATOM 662 C C . TYR A 1 86 ? -5.643 2.147 16.901 1.00 95.44 86 TYR A C 1
ATOM 664 O O . TYR A 1 86 ? -6.014 1.922 18.048 1.00 95.44 86 TYR A O 1
ATOM 672 N N . MET A 1 87 ? -6.444 1.998 15.842 1.00 93.50 87 MET A N 1
ATOM 673 C CA . MET A 1 87 ? -7.861 1.613 15.930 1.00 93.50 87 MET A CA 1
ATOM 674 C C . MET A 1 87 ? -8.099 0.162 16.380 1.00 93.50 87 MET A C 1
ATOM 676 O O . MET A 1 87 ? -9.225 -0.185 16.705 1.00 93.50 87 MET A O 1
ATOM 680 N N . LEU A 1 88 ? -7.087 -0.710 16.341 1.00 91.25 88 LEU A N 1
ATOM 681 C CA . LEU A 1 88 ? -7.193 -2.088 16.844 1.00 91.25 88 LEU A CA 1
ATOM 682 C C . LEU A 1 88 ? -6.880 -2.197 18.339 1.00 91.25 88 LEU A C 1
ATOM 684 O O . LEU A 1 88 ? -7.245 -3.190 18.964 1.00 91.25 88 LEU A O 1
ATOM 688 N N . VAL A 1 89 ? -6.144 -1.230 18.887 1.00 91.31 89 VAL A N 1
ATOM 689 C CA . VAL A 1 89 ? -5.681 -1.238 20.282 1.00 91.31 89 VAL A CA 1
ATOM 690 C C . VAL A 1 89 ? -6.641 -0.482 21.209 1.00 91.31 89 VAL A C 1
ATOM 692 O O . VAL A 1 89 ? -6.654 -0.759 22.408 1.00 91.31 89 VAL A O 1
ATOM 695 N N . ILE A 1 90 ? -7.420 0.457 20.668 1.00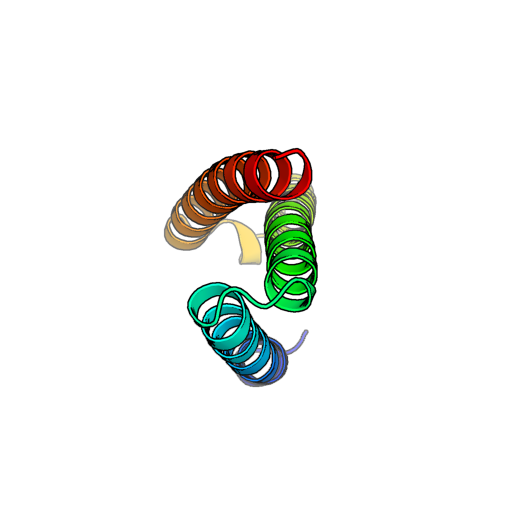 82.19 90 ILE A N 1
ATOM 696 C CA . ILE A 1 90 ? -8.384 1.310 21.385 1.00 82.19 90 ILE A CA 1
ATOM 697 C C . ILE A 1 90 ? -9.801 0.846 21.083 1.00 82.19 90 ILE A C 1
ATOM 699 O O . ILE A 1 90 ? -10.595 0.773 22.046 1.00 82.19 90 ILE A O 1
#

Foldseek 3Di:
DQPPNNVCVVVVVVVVLVVVLVVCVVVVHLVSLVSLLVLLVVLVVVLVVLVVVVVVVPPVSVDPVNVVVSVVSNVCSVVSNVVSVVVVVD